Protein AF-A0A4Y2TVU8-F1 (afdb_monomer_lite)

Sequence (86 aa):
MILLELGKWDPTELLLDDLKRLAIAIYTQTLRDPMTQINGFKIIHDFKGTSVKHLRHCTPQNLMFQYHAAIHRTTLTAPDHGAAAV

InterPro domains:
  IPR001251 CRAL-TRIO lipid binding domain [PF00650] (2-59)
  IPR036865 CRAL-TRIO lipid binding domain superfamily [G3DSA:3.40.525.10] (1-72)
  IPR036865 CRAL-TRIO lipid binding domain superfamily [SSF52087] (2-65)

pLDDT: mean 82.06, std 18.31, range [35.91, 96.56]

Organism: Araneus ventricosus (NCBI:txid182803)

Secondary structure (DSSP, 8-state):
-EEEEGGG--TTTS-HHHHHHHHHHHHHHHTTSHHHHHH---EEEE-TT--HHHHTT--HHHHHHHHHHHHTTSSTTS--------

Structure (mmCIF, N/CA/C/O backbone):
data_AF-A0A4Y2TVU8-F1
#
_entry.id   AF-A0A4Y2TVU8-F1
#
loop_
_atom_site.group_PDB
_atom_site.id
_atom_site.type_symbol
_atom_site.label_atom_id
_atom_site.label_alt_id
_atom_site.label_comp_id
_atom_site.label_asym_id
_atom_site.label_entity_id
_atom_site.label_seq_id
_atom_site.pdbx_PDB_ins_code
_atom_site.Cartn_x
_atom_site.Cartn_y
_atom_site.Cartn_z
_atom_site.occupancy
_atom_site.B_iso_or_equiv
_atom_site.auth_seq_id
_atom_site.auth_comp_id
_atom_site.auth_asym_id
_atom_site.auth_atom_id
_atom_site.pdbx_PDB_model_num
ATOM 1 N N . MET A 1 1 ? 1.490 -1.319 -12.753 1.00 80.19 1 MET A N 1
ATOM 2 C CA . MET A 1 1 ? 0.718 -0.432 -11.849 1.00 80.19 1 MET A CA 1
ATOM 3 C C . MET A 1 1 ? 0.248 -1.266 -10.675 1.00 80.19 1 MET A C 1
ATOM 5 O O . MET A 1 1 ? -0.184 -2.385 -10.910 1.00 80.19 1 MET A O 1
ATOM 9 N N . ILE A 1 2 ? 0.365 -0.759 -9.449 1.00 87.50 2 ILE A N 1
ATOM 10 C CA . ILE A 1 2 ? -0.028 -1.467 -8.224 1.00 87.50 2 ILE A CA 1
ATOM 11 C C . ILE A 1 2 ? -1.124 -0.651 -7.534 1.00 87.50 2 ILE A C 1
ATOM 13 O O . ILE A 1 2 ? -0.954 0.549 -7.318 1.00 87.50 2 ILE A O 1
ATOM 17 N N . LEU A 1 3 ? -2.244 -1.298 -7.218 1.00 91.94 3 LEU A N 1
ATOM 18 C CA . LEU A 1 3 ? -3.348 -0.714 -6.459 1.00 91.94 3 LEU A CA 1
ATOM 19 C C . LEU A 1 3 ? -3.352 -1.318 -5.053 1.00 91.94 3 LEU A C 1
ATOM 21 O O . LEU A 1 3 ? -3.356 -2.538 -4.907 1.00 91.94 3 LEU A O 1
ATOM 25 N N . LEU A 1 4 ? -3.354 -0.461 -4.037 1.00 91.06 4 LEU A N 1
ATOM 26 C CA . LEU A 1 4 ? -3.467 -0.838 -2.632 1.00 91.06 4 LEU A CA 1
ATOM 27 C C . LEU A 1 4 ? -4.814 -0.353 -2.099 1.00 91.06 4 LEU A C 1
ATOM 29 O O . LEU A 1 4 ? -4.979 0.834 -1.833 1.00 91.06 4 LEU A O 1
ATOM 33 N N . GLU A 1 5 ? -5.765 -1.268 -1.939 1.00 94.69 5 GLU A N 1
ATOM 34 C CA . GLU A 1 5 ? -7.071 -0.990 -1.331 1.00 94.69 5 GLU A CA 1
ATOM 35 C C . GLU A 1 5 ? -6.980 -1.168 0.189 1.00 94.69 5 GLU A C 1
ATOM 37 O O . GLU A 1 5 ? -7.259 -2.239 0.729 1.00 94.69 5 GLU A O 1
ATOM 42 N N . LEU A 1 6 ? -6.561 -0.117 0.895 1.00 92.75 6 LEU A N 1
ATOM 43 C CA . LEU A 1 6 ? -6.227 -0.202 2.320 1.00 92.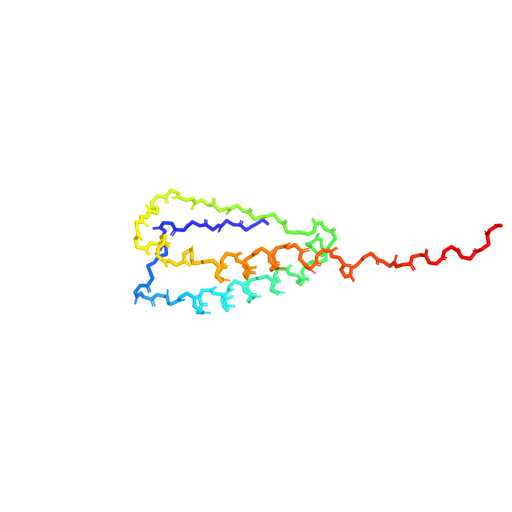75 6 LEU A CA 1
ATOM 44 C C . LEU A 1 6 ? -7.428 -0.548 3.206 1.00 92.75 6 LEU A C 1
ATOM 46 O O . LEU A 1 6 ? -7.236 -1.121 4.270 1.00 92.75 6 LEU A O 1
ATOM 50 N N . GLY A 1 7 ? -8.655 -0.246 2.772 1.00 94.00 7 GLY A N 1
ATOM 51 C CA . GLY A 1 7 ? -9.871 -0.623 3.498 1.00 94.00 7 GLY A CA 1
ATOM 52 C C . GLY A 1 7 ? -10.216 -2.116 3.451 1.00 94.00 7 GLY A C 1
ATOM 53 O O . GLY A 1 7 ? -11.090 -2.545 4.197 1.00 94.00 7 GLY A O 1
ATOM 54 N N . LYS A 1 8 ? -9.561 -2.910 2.589 1.00 94.88 8 LYS A N 1
ATOM 55 C CA . LYS A 1 8 ? -9.723 -4.377 2.536 1.00 94.88 8 LYS A CA 1
ATOM 56 C C . LYS A 1 8 ? -8.726 -5.123 3.424 1.00 94.88 8 LYS A C 1
ATOM 58 O O . LYS A 1 8 ? -8.827 -6.337 3.561 1.00 94.88 8 LYS A O 1
ATOM 63 N N . TRP A 1 9 ? -7.744 -4.422 3.985 1.00 94.19 9 TRP A N 1
ATOM 64 C CA . TRP A 1 9 ? -6.759 -5.016 4.877 1.00 94.19 9 TRP A CA 1
ATOM 65 C C . TRP A 1 9 ? -7.327 -5.099 6.296 1.00 94.19 9 TRP A C 1
ATOM 67 O O . TRP A 1 9 ? -7.624 -4.070 6.889 1.00 94.19 9 TRP A O 1
ATOM 77 N N . ASP A 1 10 ? -7.437 -6.306 6.857 1.00 94.12 10 ASP A N 1
ATOM 78 C CA . ASP A 1 10 ? -7.713 -6.486 8.285 1.00 94.12 10 ASP A CA 1
ATOM 79 C C . ASP A 1 10 ? -6.390 -6.614 9.070 1.00 94.12 10 ASP A C 1
ATOM 81 O O . ASP A 1 10 ? -5.688 -7.623 8.926 1.00 94.12 10 ASP A O 1
ATOM 85 N N . PRO A 1 11 ? -6.033 -5.636 9.929 1.00 91.19 11 PRO A N 1
ATOM 86 C CA . PRO A 1 11 ? -4.800 -5.690 10.715 1.00 91.19 11 PRO A CA 1
ATOM 87 C C . PRO A 1 11 ? -4.765 -6.795 11.780 1.00 91.19 11 PRO A C 1
ATOM 89 O O . PRO A 1 11 ? -3.711 -7.022 12.376 1.00 91.19 11 PRO A O 1
ATOM 92 N N . THR A 1 12 ? -5.900 -7.440 12.071 1.00 91.25 12 THR A N 1
ATOM 93 C CA . THR A 1 12 ? -5.993 -8.558 13.023 1.00 91.25 12 THR A CA 1
ATOM 94 C C . THR A 1 12 ? -5.741 -9.916 12.373 1.00 91.25 12 THR A C 1
ATOM 96 O O . THR A 1 12 ? -5.297 -10.833 13.060 1.00 91.25 12 THR A O 1
ATOM 99 N N . GLU A 1 13 ? -5.953 -10.030 11.060 1.00 94.31 13 GLU A N 1
ATOM 100 C CA . GLU A 1 13 ? -5.685 -11.250 10.290 1.00 94.31 13 GLU A CA 1
ATOM 101 C C . GLU A 1 13 ? -4.318 -11.202 9.598 1.00 94.31 13 GLU A C 1
ATOM 103 O O . GLU A 1 13 ? -3.595 -12.197 9.577 1.00 94.31 13 GLU A O 1
ATOM 108 N N . LEU A 1 14 ? -3.935 -10.037 9.062 1.00 93.31 14 LEU A N 1
ATOM 109 C CA . LEU A 1 14 ? -2.640 -9.817 8.426 1.00 93.31 14 LEU A CA 1
ATOM 110 C C . LEU A 1 14 ? -1.886 -8.712 9.161 1.00 93.31 14 LEU A C 1
ATOM 112 O O . LEU A 1 14 ? -2.214 -7.530 9.052 1.00 93.31 14 LEU A O 1
ATOM 116 N N . LEU A 1 15 ? -0.834 -9.088 9.884 1.00 93.75 15 LEU A N 1
ATOM 117 C CA . LEU A 1 15 ? -0.021 -8.126 10.617 1.00 93.75 15 LEU A CA 1
ATOM 118 C C . LEU A 1 15 ? 0.701 -7.171 9.660 1.00 93.75 15 LEU A C 1
ATOM 120 O O . LEU A 1 15 ? 1.091 -7.533 8.548 1.00 93.75 15 LEU A O 1
ATOM 124 N N . LEU A 1 16 ? 0.938 -5.940 10.120 1.00 91.31 16 LEU A N 1
ATOM 125 C CA . LEU A 1 16 ? 1.592 -4.905 9.318 1.00 91.31 16 LEU A CA 1
ATOM 126 C C . LEU A 1 16 ? 2.970 -5.343 8.790 1.00 91.31 16 LEU A C 1
ATOM 128 O O . LEU A 1 16 ? 3.332 -5.002 7.667 1.00 91.31 16 LEU A O 1
ATOM 132 N N . ASP A 1 17 ? 3.748 -6.086 9.576 1.00 91.50 17 ASP A N 1
ATOM 133 C CA . ASP A 1 17 ? 5.077 -6.534 9.149 1.00 91.50 17 ASP A CA 1
ATOM 134 C C . ASP A 1 17 ? 5.011 -7.613 8.062 1.00 91.50 17 ASP A C 1
ATOM 136 O O . ASP A 1 17 ? 5.834 -7.615 7.144 1.00 91.50 17 ASP A O 1
ATOM 140 N N . ASP A 1 18 ? 3.987 -8.464 8.090 1.00 94.44 18 ASP A N 1
ATOM 141 C CA . ASP A 1 18 ? 3.736 -9.426 7.019 1.00 94.44 18 ASP A CA 1
ATOM 142 C C . ASP A 1 18 ? 3.202 -8.728 5.765 1.00 94.44 18 ASP A C 1
ATOM 144 O O . ASP A 1 18 ? 3.637 -9.044 4.656 1.00 94.44 18 ASP A O 1
ATOM 148 N N . LEU A 1 19 ? 2.378 -7.687 5.921 1.00 92.25 19 LEU A N 1
ATOM 149 C CA . LEU A 1 19 ? 1.977 -6.817 4.815 1.00 92.25 19 LEU A CA 1
ATOM 150 C C . LEU A 1 19 ? 3.191 -6.117 4.168 1.00 92.25 19 LEU A C 1
ATOM 152 O O . LEU A 1 19 ? 3.286 -6.063 2.941 1.00 92.25 19 LEU A O 1
ATOM 156 N N . LYS A 1 20 ? 4.165 -5.635 4.960 1.00 90.00 20 LYS A N 1
ATOM 157 C CA . LYS A 1 20 ? 5.428 -5.066 4.441 1.00 90.00 20 LYS A CA 1
ATOM 158 C C . LYS A 1 20 ? 6.230 -6.105 3.651 1.00 90.00 20 LYS A C 1
ATOM 160 O O . LYS A 1 20 ? 6.726 -5.796 2.567 1.00 90.00 20 LYS A O 1
ATOM 165 N N . ARG A 1 21 ? 6.356 -7.335 4.165 1.00 92.81 21 ARG A N 1
ATOM 166 C CA . ARG A 1 21 ? 7.047 -8.437 3.469 1.00 92.81 21 ARG A CA 1
ATOM 167 C C . ARG A 1 21 ? 6.359 -8.787 2.151 1.00 92.81 21 ARG A C 1
ATOM 169 O O . ARG A 1 21 ? 7.038 -8.917 1.133 1.00 92.81 21 ARG A O 1
ATOM 176 N N . LEU A 1 22 ? 5.029 -8.865 2.152 1.00 92.25 22 LEU A N 1
ATOM 177 C CA . LEU A 1 22 ? 4.233 -9.093 0.948 1.00 92.25 22 LEU A CA 1
ATOM 178 C C . LEU A 1 22 ? 4.451 -7.980 -0.085 1.00 92.25 22 LEU A C 1
ATOM 180 O O . LEU A 1 22 ? 4.689 -8.272 -1.255 1.00 92.25 22 LEU A O 1
ATOM 184 N N . ALA A 1 23 ? 4.455 -6.715 0.344 1.00 89.12 23 ALA A N 1
ATOM 185 C CA . ALA A 1 23 ? 4.742 -5.587 -0.538 1.00 89.12 23 ALA A CA 1
ATOM 186 C C . ALA A 1 23 ? 6.135 -5.705 -1.185 1.00 89.12 23 ALA A C 1
ATOM 188 O O . ALA A 1 23 ? 6.264 -5.542 -2.397 1.00 89.12 23 ALA A O 1
ATOM 189 N N . ILE A 1 24 ? 7.171 -6.069 -0.417 1.00 89.88 24 ILE A N 1
ATOM 190 C CA . ILE A 1 24 ? 8.528 -6.299 -0.949 1.00 89.88 24 ILE A CA 1
ATOM 191 C C . ILE A 1 24 ? 8.546 -7.445 -1.970 1.00 89.88 24 ILE A C 1
ATOM 193 O O . ILE A 1 24 ? 9.203 -7.323 -3.009 1.00 89.88 24 ILE A O 1
ATOM 197 N N . ALA A 1 25 ? 7.832 -8.541 -1.703 1.00 92.44 25 ALA A N 1
ATOM 198 C CA . ALA A 1 25 ? 7.739 -9.670 -2.625 1.00 92.44 25 ALA A CA 1
ATOM 199 C C . ALA A 1 25 ? 7.077 -9.257 -3.949 1.00 92.44 25 ALA A C 1
ATOM 201 O O . ALA A 1 25 ? 7.619 -9.543 -5.018 1.00 92.44 25 ALA A O 1
ATOM 202 N N . ILE A 1 26 ? 5.968 -8.509 -3.884 1.00 90.38 26 ILE A N 1
ATOM 203 C CA . ILE A 1 26 ? 5.276 -7.965 -5.061 1.00 90.38 26 ILE A CA 1
ATOM 204 C C . ILE A 1 26 ? 6.211 -7.044 -5.847 1.00 90.38 26 ILE A C 1
ATOM 206 O O . ILE A 1 26 ? 6.382 -7.245 -7.048 1.00 90.38 26 ILE A O 1
ATOM 210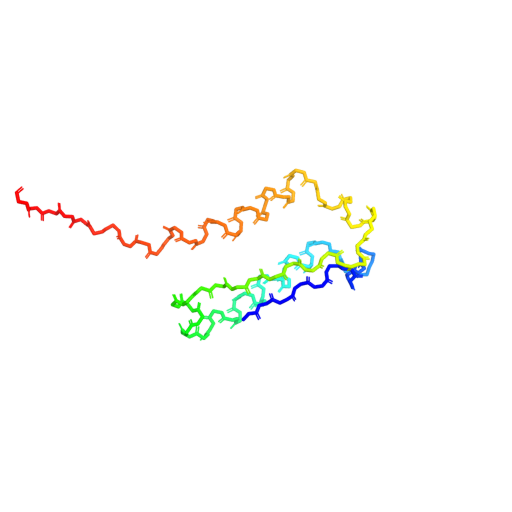 N N . TYR A 1 27 ? 6.874 -6.091 -5.183 1.00 87.88 27 TYR A N 1
ATOM 211 C CA . TYR A 1 27 ? 7.798 -5.170 -5.850 1.00 87.88 27 TYR A CA 1
ATOM 212 C C . TYR A 1 27 ? 8.952 -5.908 -6.535 1.00 87.88 27 TYR A C 1
ATOM 214 O O . TYR A 1 27 ? 9.275 -5.626 -7.689 1.00 87.88 27 TYR A O 1
ATOM 222 N N . THR A 1 28 ? 9.543 -6.894 -5.861 1.00 89.56 28 THR A N 1
ATOM 223 C CA . THR A 1 28 ? 10.624 -7.713 -6.428 1.00 89.56 28 THR A CA 1
ATOM 224 C C . THR A 1 28 ? 10.149 -8.511 -7.639 1.00 89.56 28 THR A C 1
ATOM 226 O O . THR A 1 28 ? 10.861 -8.598 -8.636 1.00 89.56 28 THR A O 1
ATOM 229 N N . GLN A 1 29 ? 8.936 -9.064 -7.587 1.00 91.25 29 GLN A N 1
ATOM 230 C CA . GLN A 1 29 ? 8.362 -9.804 -8.706 1.00 91.25 29 GLN A CA 1
ATOM 231 C C . GLN A 1 29 ? 8.113 -8.893 -9.911 1.00 91.25 29 GLN A C 1
ATOM 233 O O . GLN A 1 29 ? 8.456 -9.257 -11.032 1.00 91.25 29 GLN A O 1
ATOM 238 N N . THR A 1 30 ? 7.566 -7.698 -9.693 1.00 88.50 30 THR A N 1
ATOM 239 C CA . THR A 1 30 ? 7.319 -6.734 -10.775 1.00 88.50 30 THR A CA 1
ATOM 240 C C . THR A 1 30 ? 8.606 -6.181 -11.380 1.00 88.50 30 THR A C 1
ATOM 242 O O . THR A 1 30 ? 8.637 -5.908 -12.572 1.00 88.50 30 THR A O 1
ATOM 245 N N . LEU A 1 31 ? 9.697 -6.091 -10.611 1.00 88.44 31 LEU A N 1
ATOM 246 C CA . LEU A 1 31 ? 11.007 -5.698 -11.142 1.00 88.44 31 LEU A CA 1
ATOM 247 C C . LEU A 1 31 ? 11.609 -6.730 -12.097 1.00 88.44 31 LEU A C 1
ATOM 249 O O . LEU A 1 31 ? 12.578 -6.413 -12.774 1.00 88.44 31 LEU A O 1
ATOM 253 N N . ARG A 1 32 ? 11.067 -7.949 -12.193 1.00 90.56 32 ARG A N 1
ATOM 254 C CA . ARG A 1 32 ? 11.521 -8.913 -13.209 1.00 90.56 32 ARG A CA 1
ATOM 255 C C . ARG A 1 32 ? 11.141 -8.492 -14.628 1.00 90.56 32 ARG A C 1
ATOM 257 O O . ARG A 1 32 ? 11.749 -8.985 -15.569 1.00 90.56 32 ARG A O 1
ATOM 264 N N . ASP A 1 33 ? 10.164 -7.598 -14.779 1.00 90.06 33 ASP A N 1
ATOM 265 C CA . ASP A 1 33 ? 9.817 -6.991 -16.060 1.00 90.06 33 ASP A CA 1
ATOM 266 C C . ASP A 1 33 ? 10.760 -5.806 -16.369 1.00 90.06 33 ASP A C 1
ATOM 268 O O . ASP A 1 33 ? 10.754 -4.813 -15.631 1.00 90.06 33 ASP A O 1
ATOM 272 N N . PRO A 1 34 ? 11.547 -5.859 -17.463 1.00 90.69 34 PRO A N 1
ATOM 273 C CA . PRO A 1 34 ? 12.448 -4.774 -17.850 1.00 90.69 34 PRO A CA 1
ATOM 274 C C . PRO A 1 34 ? 11.729 -3.438 -18.065 1.00 90.69 34 PRO A C 1
ATOM 276 O O . PRO A 1 34 ? 12.273 -2.384 -17.735 1.00 90.69 34 PRO A O 1
ATOM 279 N N . MET A 1 35 ? 10.485 -3.461 -18.555 1.00 90.00 35 MET A N 1
ATOM 280 C CA . MET A 1 35 ? 9.721 -2.229 -18.765 1.00 90.00 35 MET A CA 1
ATOM 281 C C . MET A 1 35 ? 9.359 -1.554 -17.441 1.00 90.00 35 MET A C 1
ATOM 283 O O . MET A 1 35 ? 9.319 -0.325 -17.369 1.00 90.00 35 MET A O 1
ATOM 287 N N . THR A 1 36 ? 9.143 -2.334 -16.383 1.00 89.00 36 THR A N 1
ATOM 288 C CA . THR A 1 36 ? 8.931 -1.826 -15.024 1.00 89.00 36 THR A CA 1
ATOM 289 C C . THR A 1 36 ? 10.222 -1.270 -14.413 1.00 89.00 36 THR A C 1
ATOM 291 O O . THR A 1 36 ? 10.160 -0.288 -13.679 1.00 89.00 36 THR A O 1
ATOM 294 N N . GLN A 1 37 ? 11.400 -1.817 -14.740 1.00 86.56 37 GLN A N 1
ATOM 295 C CA . GLN A 1 37 ? 12.680 -1.250 -14.284 1.00 86.56 37 GLN A CA 1
ATOM 296 C C . GLN A 1 37 ? 12.951 0.130 -14.900 1.00 86.56 37 GLN A C 1
ATOM 298 O O . GLN A 1 37 ? 13.392 1.035 -14.198 1.00 86.56 37 GLN A O 1
ATOM 303 N N . ILE A 1 38 ? 12.649 0.298 -16.192 1.00 91.19 38 ILE A N 1
ATOM 304 C CA . ILE A 1 38 ? 12.877 1.554 -16.926 1.00 91.19 38 ILE A CA 1
ATOM 305 C C . ILE A 1 38 ? 11.841 2.619 -16.544 1.00 91.19 38 ILE A C 1
ATOM 307 O O . ILE A 1 38 ? 12.191 3.770 -16.299 1.00 91.19 38 ILE A O 1
ATOM 311 N N . ASN A 1 39 ? 10.559 2.247 -16.483 1.00 88.44 39 ASN A N 1
ATOM 312 C CA . ASN A 1 39 ? 9.470 3.198 -16.226 1.00 88.44 39 ASN A CA 1
ATOM 313 C C . ASN A 1 39 ? 9.195 3.430 -14.732 1.00 88.44 39 ASN A C 1
ATOM 315 O O . ASN A 1 39 ? 8.414 4.316 -14.378 1.00 88.44 39 ASN A O 1
ATOM 319 N N . GLY A 1 40 ? 9.783 2.608 -13.864 1.00 85.12 40 GLY A N 1
ATOM 320 C CA . GLY A 1 40 ? 9.532 2.613 -12.432 1.00 85.12 40 GLY A CA 1
ATOM 321 C C . GLY A 1 40 ? 8.128 2.134 -12.048 1.00 85.12 40 GLY A C 1
ATOM 322 O O . GLY A 1 40 ? 7.393 1.495 -12.807 1.00 85.12 40 GLY A O 1
ATOM 323 N N . PHE A 1 41 ? 7.748 2.458 -10.813 1.00 84.88 41 PHE A N 1
ATOM 324 C CA . PHE A 1 41 ? 6.482 2.051 -10.216 1.00 84.88 41 PHE A CA 1
ATOM 325 C C . PHE A 1 41 ? 5.437 3.163 -10.257 1.00 84.88 41 PHE A C 1
ATOM 327 O O . PHE A 1 41 ? 5.717 4.319 -9.960 1.00 84.88 41 PHE A O 1
ATOM 334 N N . LYS A 1 42 ? 4.185 2.776 -10.518 1.00 86.38 42 LYS A N 1
ATOM 335 C CA . LYS A 1 42 ? 3.001 3.613 -10.279 1.00 86.38 42 LYS A CA 1
ATOM 336 C C . LYS A 1 42 ? 2.136 2.922 -9.236 1.00 86.38 42 LYS A C 1
ATOM 338 O O . LYS A 1 42 ? 1.620 1.834 -9.517 1.00 86.38 42 LYS A O 1
ATOM 343 N N . ILE A 1 43 ? 2.028 3.526 -8.054 1.00 87.25 43 ILE A N 1
ATOM 344 C CA . ILE A 1 43 ? 1.310 2.973 -6.901 1.00 87.25 43 ILE A CA 1
ATOM 345 C C . ILE A 1 43 ? 0.171 3.920 -6.531 1.00 87.25 43 ILE A C 1
ATOM 347 O O . ILE A 1 43 ? 0.403 5.104 -6.298 1.00 87.25 43 ILE A O 1
ATOM 351 N N . ILE A 1 44 ? -1.047 3.389 -6.459 1.00 91.69 44 ILE A N 1
ATOM 352 C CA . ILE A 1 44 ? -2.229 4.116 -5.991 1.00 91.69 44 ILE A CA 1
ATOM 353 C C . ILE A 1 44 ? -2.629 3.531 -4.642 1.00 91.69 44 ILE A C 1
ATOM 355 O O . ILE A 1 44 ? -2.858 2.327 -4.531 1.00 91.69 44 ILE A O 1
ATOM 359 N N . HIS A 1 45 ? -2.711 4.389 -3.629 1.00 90.06 45 HIS A N 1
ATOM 360 C CA . HIS A 1 45 ? -3.245 4.033 -2.319 1.00 90.06 45 HIS A CA 1
ATOM 361 C C . HIS A 1 45 ? -4.709 4.477 -2.276 1.00 90.06 45 HIS A C 1
ATOM 363 O O . HIS A 1 45 ? -4.988 5.675 -2.212 1.0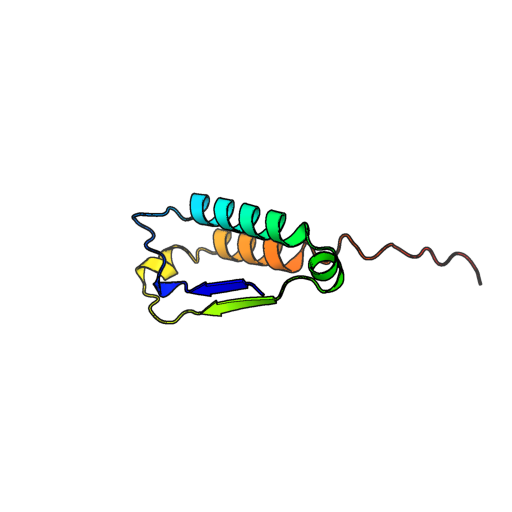0 90.06 45 HIS A O 1
ATOM 369 N N . ASP A 1 46 ? -5.637 3.525 -2.352 1.00 94.69 46 ASP A N 1
ATOM 370 C CA . ASP A 1 46 ? -7.059 3.779 -2.145 1.00 94.69 46 ASP A CA 1
ATOM 371 C C . ASP A 1 46 ? -7.380 3.645 -0.653 1.00 94.69 46 ASP A C 1
ATOM 373 O O . ASP A 1 46 ? -7.301 2.567 -0.058 1.00 94.69 46 ASP A O 1
ATOM 377 N N . PHE A 1 47 ? -7.724 4.778 -0.045 1.00 93.69 47 PHE A N 1
ATOM 378 C CA . PHE A 1 47 ? -8.073 4.877 1.369 1.00 93.69 47 PHE A CA 1
ATOM 379 C C . PHE A 1 47 ? -9.572 4.673 1.635 1.00 93.69 47 PHE A C 1
ATOM 381 O O . PHE A 1 47 ? -10.007 4.761 2.789 1.00 93.69 47 PHE A O 1
ATOM 388 N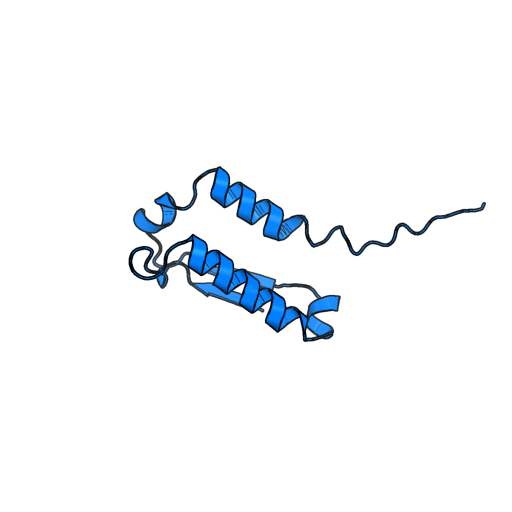 N . LYS A 1 48 ? -10.388 4.391 0.613 1.00 96.56 48 LYS A N 1
ATOM 389 C CA . LYS A 1 48 ? -11.807 4.076 0.796 1.00 96.56 48 LYS A CA 1
ATOM 390 C C . LYS A 1 48 ? -11.968 2.866 1.722 1.00 96.56 48 LYS A C 1
ATOM 392 O O . LYS A 1 48 ? -11.285 1.857 1.579 1.00 96.56 48 LYS A O 1
ATOM 397 N N . GLY A 1 49 ? -12.882 2.972 2.689 1.00 95.62 49 GLY A N 1
ATOM 398 C CA . GLY A 1 49 ? -13.144 1.914 3.675 1.00 95.62 49 GLY A CA 1
ATOM 399 C C . GLY A 1 49 ? -12.139 1.843 4.832 1.00 95.62 49 GLY A C 1
ATOM 400 O O . GLY A 1 49 ? -12.294 1.003 5.715 1.00 95.62 49 GLY A O 1
ATOM 401 N N . THR A 1 50 ? -11.135 2.726 4.876 1.00 94.69 50 THR A N 1
ATOM 402 C CA . THR A 1 50 ? -10.238 2.817 6.036 1.00 94.69 50 THR A CA 1
ATOM 403 C C . THR A 1 50 ? -10.947 3.412 7.257 1.00 94.69 50 THR A C 1
ATOM 405 O O . THR A 1 50 ? -12.001 4.040 7.178 1.00 94.69 50 THR A O 1
ATOM 408 N N . SER A 1 51 ? -10.375 3.166 8.432 1.00 93.81 51 SER A N 1
ATOM 409 C CA . SER A 1 51 ? -10.953 3.511 9.733 1.00 93.81 51 SER A CA 1
ATOM 410 C C . SER A 1 51 ? -9.844 3.773 10.749 1.00 93.81 51 SER A C 1
ATOM 412 O O . SER A 1 51 ? -8.666 3.545 10.463 1.00 93.81 51 SER A O 1
ATOM 414 N N . VAL A 1 52 ? -10.205 4.179 11.970 1.00 92.31 52 VAL A N 1
ATOM 415 C CA . VAL A 1 52 ? -9.239 4.439 13.054 1.00 92.31 52 VAL A CA 1
ATOM 416 C C . VAL A 1 52 ? -8.345 3.227 13.343 1.00 92.31 52 VAL A C 1
ATOM 418 O O . VAL A 1 52 ? -7.188 3.404 13.713 1.00 92.31 52 VAL A O 1
ATOM 421 N N . LYS A 1 53 ? -8.832 1.996 13.124 1.00 91.62 53 LYS A N 1
ATOM 422 C CA . LYS A 1 53 ? -8.016 0.777 13.266 1.00 91.62 53 LYS A CA 1
ATOM 423 C C . LYS A 1 53 ? -6.795 0.804 12.340 1.00 91.62 53 LYS A C 1
ATOM 425 O O . LYS A 1 53 ? -5.699 0.504 12.789 1.00 91.62 53 LYS A O 1
ATOM 430 N N . HIS A 1 54 ? -6.972 1.252 11.099 1.00 93.06 54 HIS A N 1
ATOM 431 C CA . HIS A 1 54 ? -5.896 1.394 10.118 1.00 93.06 54 HIS A CA 1
ATOM 432 C C . HIS A 1 54 ? -4.959 2.554 10.480 1.00 93.06 54 HIS A C 1
ATOM 434 O O . HIS A 1 54 ? -3.741 2.397 10.453 1.00 93.06 54 HIS A O 1
ATOM 440 N N . LEU A 1 55 ? -5.515 3.697 10.906 1.00 89.88 55 LEU A N 1
ATOM 441 C CA . LEU A 1 55 ? -4.731 4.881 11.292 1.00 89.88 55 LEU A CA 1
ATOM 442 C C . LEU A 1 55 ? -3.775 4.620 12.462 1.00 89.88 55 LEU A C 1
ATOM 444 O O . LEU A 1 55 ? -2.712 5.233 12.520 1.00 89.88 55 LEU A O 1
ATOM 448 N N . ARG A 1 56 ? -4.094 3.682 13.365 1.00 92.25 56 ARG A N 1
ATOM 449 C CA . ARG A 1 56 ? -3.183 3.271 14.453 1.00 92.25 56 ARG A CA 1
ATOM 450 C C . ARG A 1 56 ? -1.838 2.748 13.946 1.00 92.25 56 ARG A C 1
ATOM 452 O O . ARG A 1 56 ? -0.855 2.798 14.679 1.00 92.25 56 ARG A O 1
ATOM 459 N N . HIS A 1 57 ? -1.781 2.277 12.703 1.00 91.75 57 HIS A N 1
ATOM 460 C CA . HIS A 1 57 ? -0.552 1.803 12.077 1.00 91.75 57 HIS A CA 1
ATOM 461 C C . HIS A 1 57 ? 0.235 2.917 11.374 1.00 91.75 57 HIS A C 1
ATOM 463 O O . HIS A 1 57 ? 1.416 2.723 11.089 1.00 91.75 57 HIS A O 1
ATOM 469 N N . CYS A 1 58 ? -0.350 4.101 11.173 1.00 90.12 58 CYS A N 1
ATOM 470 C CA . CYS A 1 58 ? 0.317 5.295 10.643 1.00 90.12 58 CYS A CA 1
ATOM 471 C C . CYS A 1 58 ? 1.157 6.006 11.720 1.00 90.12 58 CYS A C 1
ATOM 473 O O . CYS A 1 58 ? 1.073 7.219 11.902 1.00 90.12 58 CYS A O 1
ATOM 475 N N . THR A 1 59 ? 1.965 5.249 12.464 1.00 94.12 59 THR A N 1
ATOM 476 C CA . THR A 1 59 ? 2.916 5.821 13.422 1.00 94.12 59 THR A CA 1
ATOM 477 C C . THR A 1 59 ? 4.020 6.575 12.673 1.00 94.12 59 THR A C 1
ATOM 479 O O . THR A 1 59 ? 4.335 6.211 11.534 1.00 94.12 59 THR A O 1
ATOM 482 N N . PRO A 1 60 ? 4.673 7.578 13.291 1.00 94.25 60 PRO A N 1
ATOM 483 C CA . PRO A 1 60 ? 5.772 8.302 12.652 1.00 94.25 60 PRO A CA 1
ATOM 484 C C . PRO A 1 60 ? 6.858 7.376 12.091 1.00 94.25 60 PRO A C 1
ATOM 486 O O . PRO A 1 60 ? 7.340 7.586 10.983 1.00 94.25 60 PRO A O 1
ATOM 489 N N . GLN A 1 61 ? 7.183 6.297 12.807 1.00 93.25 61 GLN A N 1
ATOM 490 C CA . GLN A 1 61 ? 8.149 5.295 12.357 1.00 93.25 61 GLN A CA 1
ATOM 491 C C . GLN A 1 61 ? 7.694 4.564 11.084 1.00 93.25 61 GLN A C 1
ATOM 493 O O . GLN A 1 61 ? 8.486 4.393 10.159 1.00 93.25 61 GLN A O 1
ATOM 498 N N . ASN A 1 6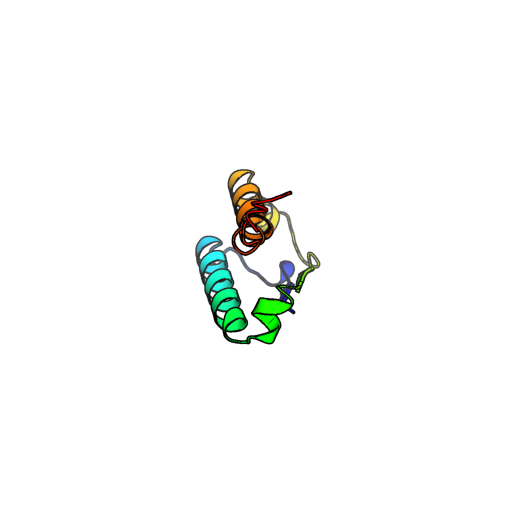2 ? 6.428 4.144 11.008 1.00 91.25 62 ASN A N 1
ATOM 499 C CA . ASN A 1 62 ? 5.908 3.436 9.835 1.00 91.25 62 ASN A CA 1
ATOM 500 C C . ASN A 1 62 ? 5.762 4.361 8.622 1.00 91.25 62 ASN A C 1
ATOM 502 O O . ASN A 1 62 ? 6.064 3.949 7.503 1.00 91.25 62 ASN A O 1
ATOM 506 N N . LEU A 1 63 ? 5.357 5.615 8.839 1.00 90.31 63 LEU A N 1
ATOM 507 C CA . LEU A 1 63 ? 5.297 6.624 7.781 1.00 90.31 63 LEU A CA 1
ATOM 508 C C . LEU A 1 63 ? 6.696 6.969 7.260 1.00 90.31 63 LEU A C 1
ATOM 510 O O . LEU A 1 63 ? 6.897 7.045 6.051 1.00 90.31 63 LEU A O 1
ATOM 514 N N . MET A 1 64 ? 7.683 7.097 8.152 1.00 90.88 64 MET A N 1
ATOM 515 C CA . MET A 1 64 ? 9.076 7.325 7.766 1.00 90.88 64 MET A CA 1
ATOM 516 C C . MET A 1 64 ? 9.638 6.139 6.969 1.00 90.88 64 MET A C 1
ATOM 518 O O . MET A 1 64 ? 10.280 6.327 5.937 1.00 90.88 64 MET A O 1
ATOM 522 N N . PHE A 1 65 ? 9.337 4.905 7.387 1.00 88.12 65 PHE A N 1
ATOM 523 C CA . PHE A 1 65 ? 9.682 3.710 6.615 1.00 88.12 65 PHE A CA 1
ATOM 524 C C . PHE A 1 65 ? 9.067 3.744 5.208 1.00 88.12 65 PHE A C 1
ATOM 526 O O . PHE A 1 65 ? 9.769 3.501 4.227 1.00 88.12 65 PHE A O 1
ATOM 533 N N . GLN A 1 66 ? 7.778 4.081 5.093 1.00 84.56 66 GLN A N 1
ATOM 534 C CA . GLN A 1 66 ? 7.092 4.188 3.804 1.00 84.56 66 GLN A CA 1
ATOM 535 C C . GLN A 1 66 ? 7.710 5.279 2.915 1.00 84.56 66 GLN A C 1
ATOM 537 O O . GLN A 1 66 ? 7.926 5.043 1.727 1.00 84.56 66 GLN A O 1
ATOM 542 N N . TYR A 1 67 ? 8.052 6.437 3.487 1.00 86.44 67 TYR A N 1
ATOM 543 C CA . TYR A 1 67 ? 8.727 7.536 2.793 1.00 86.44 67 TYR A CA 1
ATOM 544 C C . TYR A 1 67 ? 10.078 7.096 2.211 1.00 86.44 67 TYR A C 1
ATOM 546 O O . TYR A 1 67 ? 10.322 7.253 1.013 1.00 86.44 67 TYR A O 1
ATOM 554 N N . HIS A 1 68 ? 10.937 6.467 3.022 1.00 84.94 68 HIS A N 1
ATOM 555 C CA . HIS A 1 68 ? 12.234 5.971 2.552 1.00 84.94 68 HIS A CA 1
ATOM 556 C C . HIS A 1 68 ? 12.096 4.855 1.514 1.00 84.94 68 HIS A C 1
ATOM 558 O O . HIS A 1 68 ? 12.848 4.836 0.539 1.00 84.94 68 HIS A O 1
ATOM 564 N N . ALA A 1 69 ? 11.127 3.952 1.682 1.00 79.06 69 ALA A N 1
ATOM 565 C CA . ALA A 1 69 ? 10.862 2.896 0.711 1.00 79.06 69 ALA A CA 1
ATOM 566 C C . ALA A 1 69 ? 10.420 3.456 -0.653 1.00 79.06 69 ALA A C 1
ATOM 568 O O . ALA A 1 69 ? 10.808 2.906 -1.683 1.00 79.06 69 ALA A O 1
ATOM 569 N N . ALA A 1 70 ? 9.647 4.546 -0.663 1.00 76.12 70 ALA A N 1
ATOM 570 C CA . ALA A 1 70 ? 9.161 5.183 -1.883 1.00 76.12 70 ALA A CA 1
ATOM 571 C C . ALA A 1 70 ? 10.219 6.058 -2.582 1.00 76.12 70 ALA A C 1
ATOM 573 O O . ALA A 1 70 ? 10.271 6.068 -3.807 1.00 76.12 70 ALA A O 1
ATOM 574 N N . ILE A 1 71 ? 11.058 6.780 -1.827 1.00 67.12 71 ILE A N 1
ATOM 575 C CA . ILE A 1 71 ? 11.927 7.841 -2.376 1.00 67.12 71 ILE A CA 1
ATOM 576 C C . ILE A 1 71 ? 13.396 7.413 -2.505 1.00 67.12 71 ILE A C 1
ATOM 578 O O . ILE A 1 71 ? 14.087 7.852 -3.421 1.00 67.12 71 ILE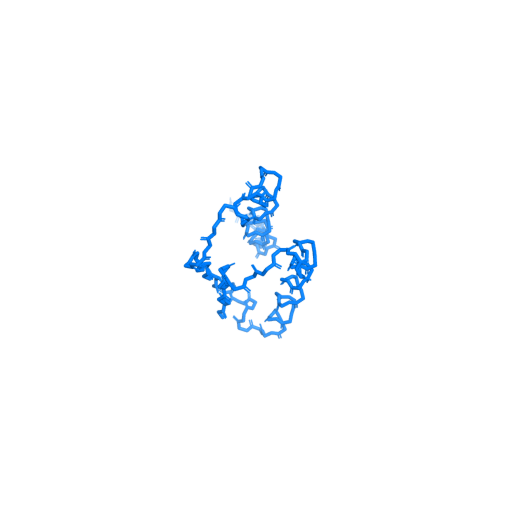 A O 1
ATOM 582 N N . HIS A 1 72 ? 13.904 6.531 -1.639 1.00 53.28 72 HIS A N 1
ATOM 583 C CA . HIS A 1 72 ? 15.344 6.235 -1.591 1.00 53.28 72 HIS A CA 1
ATOM 584 C C . HIS A 1 72 ? 15.801 5.163 -2.605 1.00 53.28 72 HIS A C 1
ATOM 586 O O . HIS A 1 72 ? 17.000 4.955 -2.789 1.00 53.28 72 HIS A O 1
ATOM 592 N N . ARG A 1 73 ? 14.880 4.479 -3.304 1.00 51.06 73 ARG A N 1
ATOM 593 C CA . ARG A 1 73 ? 15.238 3.551 -4.401 1.00 51.06 73 ARG A CA 1
ATOM 594 C C . ARG A 1 73 ? 15.372 4.217 -5.770 1.00 51.06 73 ARG A C 1
ATOM 596 O O . ARG A 1 73 ? 15.925 3.595 -6.667 1.00 51.06 73 ARG A O 1
ATOM 603 N N . THR A 1 74 ? 14.927 5.460 -5.933 1.00 43.47 74 THR A N 1
ATOM 604 C CA . THR A 1 74 ? 15.061 6.208 -7.196 1.00 43.47 74 THR A CA 1
ATOM 605 C C . THR A 1 74 ? 16.416 6.896 -7.374 1.00 43.47 74 THR A C 1
ATOM 607 O O . THR A 1 74 ? 16.728 7.323 -8.479 1.00 43.47 74 THR A O 1
ATOM 610 N N . THR A 1 75 ? 17.247 6.978 -6.331 1.00 41.53 75 THR A N 1
ATOM 611 C CA . THR A 1 75 ? 18.528 7.711 -6.384 1.00 41.53 75 THR A CA 1
ATOM 612 C C . THR A 1 75 ? 19.753 6.825 -6.638 1.00 41.53 75 THR A C 1
ATOM 614 O O . THR A 1 75 ? 20.839 7.347 -6.839 1.00 41.53 75 THR A O 1
ATOM 617 N N . LEU A 1 76 ? 19.611 5.493 -6.662 1.00 43.34 76 LEU A N 1
ATOM 618 C CA . LEU A 1 76 ? 20.735 4.563 -6.886 1.00 43.34 76 LEU A CA 1
ATOM 619 C C . LEU A 1 76 ? 20.969 4.198 -8.366 1.00 43.34 76 LEU A C 1
ATOM 621 O O . LEU A 1 76 ? 21.807 3.350 -8.655 1.00 43.34 76 LEU A O 1
ATOM 625 N N . THR A 1 77 ? 20.253 4.824 -9.306 1.00 44.91 77 THR A N 1
ATOM 626 C CA . THR A 1 77 ? 20.412 4.578 -10.754 1.00 44.91 77 THR A CA 1
ATOM 627 C C . THR A 1 77 ? 20.679 5.834 -11.579 1.00 44.91 77 THR A C 1
ATOM 629 O O . THR A 1 77 ? 20.624 5.761 -12.802 1.00 44.91 77 THR A O 1
ATOM 632 N N . ALA A 1 78 ? 20.986 6.977 -10.961 1.00 37.72 78 ALA A N 1
ATOM 633 C CA . ALA A 1 78 ? 21.674 8.033 -11.692 1.00 37.72 78 ALA A CA 1
ATOM 634 C C . ALA A 1 78 ? 23.170 7.684 -11.654 1.00 37.72 78 ALA A C 1
ATOM 636 O O . ALA A 1 78 ? 23.769 7.796 -10.584 1.00 37.72 78 ALA A O 1
ATOM 637 N N . PRO A 1 79 ? 23.784 7.182 -12.743 1.00 41.78 79 PRO A N 1
ATOM 638 C CA . PRO A 1 79 ? 25.233 7.132 -12.789 1.00 41.78 79 PRO A CA 1
ATOM 639 C C . PRO A 1 79 ? 25.725 8.571 -12.647 1.00 41.78 79 PRO A C 1
ATOM 641 O O . PRO A 1 79 ? 25.290 9.446 -13.399 1.00 41.78 79 PRO A O 1
ATOM 644 N N . ASP A 1 80 ? 26.622 8.813 -11.694 1.00 52.12 80 ASP A N 1
ATOM 645 C CA . ASP A 1 80 ? 27.472 9.994 -11.732 1.00 52.12 80 ASP A CA 1
ATOM 646 C C . ASP A 1 80 ? 28.234 9.931 -13.057 1.00 52.12 80 ASP A C 1
ATOM 648 O O . ASP A 1 80 ? 29.241 9.235 -13.209 1.00 52.12 80 ASP A O 1
ATOM 652 N N . HIS A 1 81 ? 27.709 10.613 -14.072 1.00 43.34 81 HIS A N 1
ATOM 653 C CA . HIS A 1 81 ? 28.494 10.972 -15.231 1.00 43.34 81 HIS A CA 1
ATOM 654 C C . HIS A 1 81 ? 29.522 11.974 -14.738 1.00 43.34 81 HIS A C 1
ATOM 656 O O . HIS A 1 81 ? 29.276 13.176 -14.674 1.00 43.34 81 HIS A O 1
ATOM 662 N N . GLY A 1 82 ? 30.683 11.436 -14.362 1.00 46.78 82 GLY A N 1
ATOM 663 C CA . GLY A 1 82 ? 31.911 12.194 -14.310 1.00 46.78 82 GLY A CA 1
ATOM 664 C C . GLY A 1 82 ? 32.063 12.936 -15.630 1.00 46.78 82 GLY A C 1
ATOM 665 O O . GLY A 1 82 ? 32.395 12.343 -16.652 1.00 46.78 82 GLY A O 1
ATOM 666 N N . ALA A 1 83 ? 31.812 14.237 -15.600 1.00 38.19 83 ALA A N 1
ATOM 667 C CA . ALA A 1 83 ? 32.326 15.145 -16.601 1.00 38.19 83 ALA A CA 1
ATOM 668 C C . ALA A 1 83 ? 33.734 15.536 -16.151 1.00 38.19 83 ALA A C 1
ATOM 670 O O . ALA A 1 83 ? 33.953 16.553 -15.496 1.00 38.19 83 ALA A O 1
ATOM 671 N N . ALA A 1 84 ? 34.690 14.668 -16.475 1.00 39.16 84 ALA A N 1
ATOM 672 C CA . ALA A 1 84 ? 36.021 15.141 -16.794 1.00 39.16 84 ALA A CA 1
ATOM 673 C C . ALA A 1 84 ? 35.957 15.891 -18.140 1.00 39.16 84 ALA A C 1
ATOM 675 O O . ALA A 1 84 ? 35.341 15.396 -19.082 1.00 39.16 84 ALA A O 1
ATOM 676 N N . ALA A 1 85 ? 36.660 17.028 -18.191 1.00 35.91 85 ALA A N 1
ATOM 677 C CA . ALA A 1 85 ? 37.067 17.823 -19.358 1.00 35.91 85 ALA A CA 1
ATOM 678 C C . ALA A 1 85 ? 36.004 18.693 -20.066 1.00 35.91 85 ALA A C 1
ATOM 680 O O . ALA A 1 85 ? 35.273 18.210 -20.926 1.00 35.91 85 ALA A O 1
ATOM 681 N N . VAL A 1 86 ? 36.026 20.006 -19.777 1.00 41.09 86 VAL A N 1
ATOM 682 C CA . VAL A 1 86 ? 36.603 21.053 -20.661 1.00 41.09 86 VAL A CA 1
ATOM 683 C C . VAL A 1 86 ? 37.322 22.078 -19.788 1.00 41.09 86 VAL A C 1
ATOM 685 O O . VAL A 1 86 ? 36.747 22.435 -18.737 1.00 41.09 86 VAL A O 1
#

Foldseek 3Di:
DEEAAPLPDDCVVAPPVNVVVVVVVVQVVQVVDVVCVVVPDDYHYRCPNPDVNSVVCVDPVNVVVVVCVVPVVVPPPPPPPPPDDD

Radius of gyration: 16.75 Å; chains: 1; bounding box: 50×32×35 Å